Protein AF-A0A314UQ97-F1 (afdb_monomer_lite)

Structure (mmCIF, N/CA/C/O backbone):
data_AF-A0A314UQ97-F1
#
_entry.id   AF-A0A314UQ97-F1
#
loop_
_atom_site.group_PDB
_atom_site.id
_atom_site.type_symbol
_atom_site.label_atom_id
_atom_site.label_alt_id
_atom_site.label_comp_id
_atom_site.label_asym_id
_atom_site.label_entity_id
_atom_site.label_seq_id
_atom_site.pdbx_PDB_ins_code
_atom_site.Cartn_x
_atom_site.Cartn_y
_atom_site.Cartn_z
_atom_site.occupancy
_atom_site.B_iso_or_equiv
_atom_site.auth_seq_id
_atom_site.auth_comp_id
_atom_site.auth_asym_id
_atom_site.auth_atom_id
_atom_site.pdbx_PDB_model_num
ATOM 1 N N . MET A 1 1 ? 24.770 -9.635 -10.353 1.00 43.50 1 MET A N 1
ATOM 2 C CA . MET A 1 1 ? 23.883 -9.852 -9.185 1.00 43.50 1 MET A CA 1
ATOM 3 C C . MET A 1 1 ? 22.495 -10.193 -9.719 1.00 43.50 1 MET A C 1
ATOM 5 O O . MET A 1 1 ? 21.966 -9.400 -10.485 1.00 43.50 1 MET A O 1
ATOM 9 N N . LYS A 1 2 ? 21.942 -11.387 -9.454 1.00 47.28 2 LYS A N 1
ATOM 10 C CA . LYS A 1 2 ? 20.610 -11.751 -9.979 1.00 47.28 2 LYS A CA 1
ATOM 11 C C . LYS A 1 2 ? 19.550 -10.850 -9.327 1.00 47.28 2 LYS A C 1
ATOM 13 O O . LYS A 1 2 ? 19.504 -10.771 -8.100 1.00 47.28 2 LYS A O 1
ATOM 18 N N . ILE A 1 3 ? 18.690 -10.223 -10.136 1.00 51.84 3 ILE A N 1
ATOM 19 C CA . ILE A 1 3 ? 17.558 -9.370 -9.704 1.00 51.84 3 ILE A CA 1
ATOM 20 C C . ILE A 1 3 ? 16.679 -10.091 -8.661 1.00 51.84 3 ILE A C 1
ATOM 22 O O . ILE A 1 3 ? 16.110 -9.461 -7.774 1.00 51.84 3 ILE A O 1
ATOM 26 N N . SER A 1 4 ? 16.665 -11.431 -8.690 1.00 52.25 4 SER A N 1
ATOM 27 C CA . SER A 1 4 ? 15.977 -12.292 -7.724 1.00 52.25 4 SER A CA 1
ATOM 28 C C . SER A 1 4 ? 16.353 -12.048 -6.257 1.00 52.25 4 SER A C 1
ATOM 30 O O . SER A 1 4 ? 15.500 -12.241 -5.397 1.00 52.25 4 SER A O 1
ATOM 32 N N . ASN A 1 5 ? 17.583 -11.614 -5.957 1.00 54.84 5 ASN A N 1
ATOM 33 C CA . ASN A 1 5 ? 18.005 -11.329 -4.579 1.00 54.84 5 ASN A CA 1
ATOM 34 C C . ASN A 1 5 ? 17.709 -9.890 -4.146 1.00 54.84 5 ASN A C 1
ATOM 36 O O . ASN A 1 5 ? 17.666 -9.627 -2.948 1.00 54.84 5 ASN A O 1
ATOM 40 N N . LEU A 1 6 ? 17.487 -8.970 -5.091 1.00 60.28 6 LEU A N 1
ATOM 41 C CA . LEU A 1 6 ? 17.262 -7.563 -4.769 1.00 60.28 6 LEU A CA 1
ATOM 42 C C . LEU A 1 6 ? 15.875 -7.341 -4.144 1.00 60.28 6 LEU A C 1
ATOM 44 O O . LEU A 1 6 ? 15.728 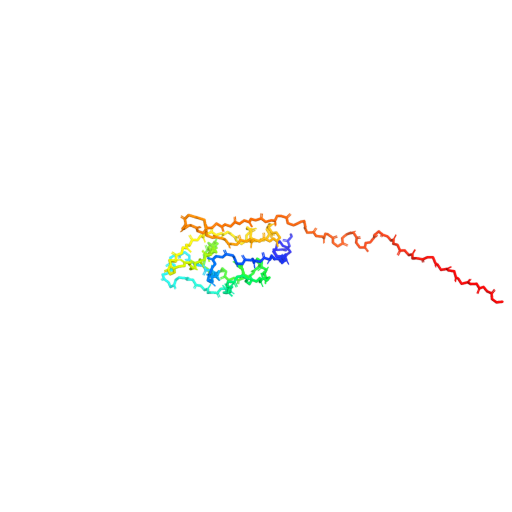-6.394 -3.391 1.00 60.28 6 LEU A O 1
ATOM 48 N N . PHE A 1 7 ? 14.903 -8.235 -4.385 1.00 67.69 7 PHE A N 1
ATOM 49 C CA . PHE A 1 7 ? 13.504 -8.119 -3.930 1.00 67.69 7 PHE A CA 1
ATOM 50 C C . PHE A 1 7 ? 12.996 -9.332 -3.130 1.00 67.69 7 PHE A C 1
ATOM 52 O O . PHE A 1 7 ? 11.797 -9.625 -3.100 1.00 67.69 7 PHE A O 1
ATOM 59 N N . ALA A 1 8 ? 13.912 -10.080 -2.507 1.00 67.81 8 ALA A N 1
ATOM 60 C CA . ALA A 1 8 ? 13.588 -11.286 -1.739 1.00 67.81 8 ALA A CA 1
ATOM 61 C C . ALA A 1 8 ? 12.994 -10.991 -0.347 1.00 67.81 8 ALA A C 1
ATOM 63 O O . ALA A 1 8 ? 12.483 -11.902 0.309 1.00 67.81 8 ALA A O 1
ATOM 64 N N . ARG A 1 9 ? 13.067 -9.733 0.104 1.00 77.44 9 ARG A N 1
ATOM 65 C CA . ARG A 1 9 ? 12.616 -9.303 1.425 1.00 77.44 9 ARG A CA 1
ATOM 66 C C . ARG A 1 9 ? 11.095 -9.437 1.567 1.00 77.44 9 ARG A C 1
ATOM 68 O O . ARG A 1 9 ? 10.349 -9.088 0.654 1.00 77.44 9 ARG A O 1
ATOM 75 N N . MET A 1 10 ? 10.653 -9.919 2.729 1.00 85.50 10 MET A N 1
ATOM 76 C CA . MET A 1 10 ? 9.263 -9.792 3.166 1.00 85.50 10 MET A CA 1
ATOM 77 C C . MET A 1 10 ? 9.058 -8.408 3.787 1.00 85.50 10 MET A C 1
ATOM 79 O O . MET A 1 10 ? 9.857 -7.976 4.622 1.00 85.50 10 MET A O 1
ATOM 83 N N . THR A 1 11 ? 7.982 -7.753 3.382 1.00 88.38 11 THR A N 1
ATOM 84 C CA . THR A 1 11 ? 7.526 -6.467 3.899 1.00 88.38 11 THR A CA 1
ATOM 85 C C . THR A 1 11 ? 6.195 -6.680 4.580 1.00 88.38 11 THR A C 1
ATOM 87 O O . THR A 1 11 ? 5.279 -7.259 3.991 1.00 88.38 11 THR A O 1
ATOM 90 N N . GLU A 1 12 ? 6.088 -6.216 5.812 1.00 92.25 12 GLU A N 1
ATOM 91 C CA . GLU A 1 12 ? 4.839 -6.230 6.552 1.00 92.25 12 GLU A CA 1
ATOM 92 C C . GLU A 1 12 ? 3.993 -5.014 6.198 1.00 92.25 12 GLU A C 1
ATOM 94 O O . GLU A 1 12 ? 4.463 -3.883 6.258 1.00 92.25 12 GLU A O 1
ATOM 99 N N . ILE A 1 13 ? 2.749 -5.242 5.803 1.00 93.06 13 ILE A N 1
ATOM 100 C CA . ILE A 1 13 ? 1.801 -4.187 5.480 1.00 93.06 13 ILE A CA 1
ATOM 101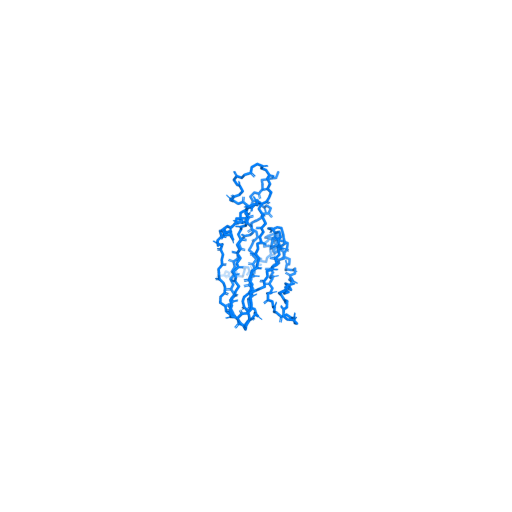 C C . ILE A 1 13 ? 0.707 -4.202 6.527 1.00 93.06 13 ILE A C 1
ATOM 103 O O . ILE A 1 13 ? -0.001 -5.200 6.651 1.00 93.06 13 ILE A O 1
ATOM 107 N N . LYS A 1 14 ? 0.566 -3.091 7.244 1.00 94.44 14 LYS A N 1
ATOM 108 C CA . LYS A 1 14 ? -0.503 -2.882 8.215 1.00 94.44 14 LYS A CA 1
ATOM 109 C C . LYS A 1 14 ? -1.519 -1.899 7.648 1.00 94.44 14 LYS A C 1
ATOM 111 O O . LYS A 1 14 ? -1.136 -0.864 7.099 1.00 94.44 14 LYS A O 1
ATOM 116 N N . ASN A 1 15 ? -2.799 -2.221 7.778 1.00 93.88 15 ASN A N 1
ATOM 117 C CA . ASN A 1 15 ? -3.879 -1.319 7.414 1.00 93.88 15 ASN A CA 1
ATOM 118 C C . ASN A 1 15 ? -4.526 -0.714 8.668 1.00 93.88 15 ASN A C 1
ATOM 120 O O . ASN A 1 15 ? -5.229 -1.415 9.383 1.00 93.88 15 ASN A O 1
ATOM 124 N N . ASP A 1 16 ? -4.341 0.587 8.876 1.00 92.75 16 ASP A N 1
ATOM 125 C CA . ASP A 1 16 ? -4.984 1.383 9.929 1.00 92.75 16 ASP A CA 1
ATOM 126 C C . ASP A 1 16 ? -5.872 2.491 9.310 1.00 92.75 16 ASP A C 1
ATOM 128 O O . ASP A 1 16 ? -5.996 3.596 9.837 1.00 92.75 16 ASP A O 1
ATOM 132 N N . THR A 1 17 ? -6.466 2.232 8.138 1.00 90.00 17 THR A N 1
ATOM 133 C CA . THR A 1 17 ? -7.265 3.226 7.393 1.00 90.00 17 THR A CA 1
ATOM 134 C C . THR A 1 17 ? -8.746 3.271 7.778 1.00 90.00 17 THR A C 1
ATOM 136 O O . THR A 1 17 ? -9.417 4.240 7.428 1.00 90.00 17 THR A O 1
ATOM 139 N N . GLY A 1 18 ? -9.268 2.263 8.486 1.00 85.94 18 GLY A N 1
ATOM 140 C CA . GLY A 1 18 ? -10.664 2.191 8.927 1.00 85.94 18 GLY A CA 1
ATOM 141 C C . GLY A 1 18 ? -11.587 1.308 8.075 1.00 85.94 18 GLY A C 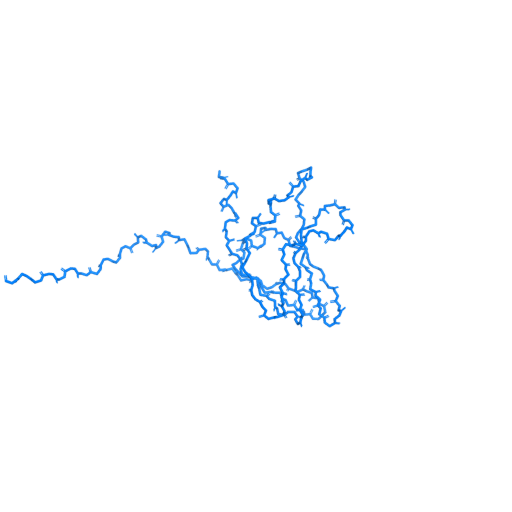1
ATOM 142 O O . GLY A 1 18 ? -12.673 0.980 8.543 1.00 85.94 18 GLY A O 1
ATOM 143 N N . GLU A 1 19 ? -11.193 0.881 6.864 1.00 89.75 19 GLU A N 1
ATOM 144 C CA . GLU A 1 19 ? -11.968 -0.114 6.088 1.00 89.75 19 GLU A CA 1
ATOM 145 C C . GLU A 1 19 ? -11.106 -1.161 5.370 1.00 89.75 19 GLU A C 1
ATOM 147 O O . GLU A 1 19 ? -11.034 -2.311 5.791 1.00 89.75 19 GLU A O 1
ATOM 152 N N . TYR A 1 20 ? -10.504 -0.825 4.229 1.00 91.38 20 TYR A N 1
ATOM 153 C CA . TYR A 1 20 ? -9.649 -1.743 3.485 1.00 91.38 20 TYR A CA 1
ATOM 154 C C . TYR A 1 20 ? -8.665 -0.990 2.595 1.00 91.38 20 TYR A C 1
ATOM 156 O O . TYR A 1 20 ? -8.963 0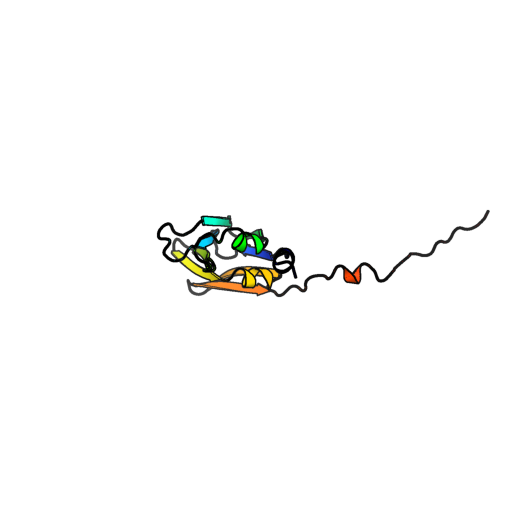.074 2.044 1.00 91.38 20 TYR A O 1
ATOM 164 N N . VAL A 1 21 ? -7.502 -1.608 2.406 1.00 93.69 21 VAL A N 1
ATOM 165 C CA . VAL A 1 21 ? -6.471 -1.173 1.466 1.00 93.69 21 VAL A CA 1
ATOM 166 C C . VAL A 1 21 ? -6.366 -2.182 0.331 1.00 93.69 21 VAL A C 1
ATOM 168 O O . VAL A 1 21 ? -6.226 -3.384 0.549 1.00 93.69 21 VAL A O 1
ATOM 171 N N . GLU A 1 22 ? -6.406 -1.696 -0.903 1.00 95.00 22 GLU A N 1
ATOM 172 C CA . GLU A 1 22 ? -6.039 -2.450 -2.096 1.00 95.00 22 GLU A CA 1
ATOM 173 C C . GLU A 1 22 ? -4.661 -2.002 -2.567 1.00 95.00 22 GLU A C 1
ATOM 175 O O . GLU A 1 22 ? -4.403 -0.809 -2.705 1.00 95.00 22 GLU A O 1
ATOM 180 N N . ILE A 1 23 ? -3.792 -2.954 -2.887 1.00 93.12 23 ILE A N 1
ATOM 181 C CA . ILE A 1 23 ? -2.563 -2.671 -3.622 1.00 93.12 23 ILE A CA 1
ATOM 182 C C . ILE A 1 23 ? -2.701 -3.290 -5.004 1.00 93.12 23 ILE A C 1
ATOM 184 O O . ILE A 1 23 ? -2.956 -4.493 -5.143 1.00 93.12 23 ILE A O 1
ATOM 188 N N . ARG A 1 24 ? -2.545 -2.455 -6.027 1.00 91.44 24 ARG A N 1
ATOM 189 C CA . ARG A 1 24 ? -2.712 -2.817 -7.430 1.00 91.44 24 ARG A CA 1
ATOM 190 C C . ARG A 1 24 ? -1.466 -2.477 -8.234 1.00 91.44 24 ARG A C 1
ATOM 192 O O . ARG A 1 24 ? -0.814 -1.471 -7.972 1.00 91.44 24 ARG A O 1
ATOM 199 N N . GLU A 1 25 ? -1.163 -3.291 -9.233 1.00 88.06 25 GLU A N 1
ATOM 200 C CA . GLU A 1 25 ? -0.206 -2.937 -10.280 1.00 88.06 25 GLU A CA 1
ATOM 201 C C . GLU A 1 25 ? -0.948 -2.311 -11.449 1.00 88.06 25 GLU A C 1
ATOM 203 O O . GLU A 1 25 ? -1.871 -2.919 -11.991 1.00 88.06 25 GLU A O 1
ATOM 208 N N . VAL A 1 26 ? -0.525 -1.119 -11.851 1.00 83.50 26 VAL A N 1
ATOM 209 C CA . VAL A 1 26 ? -1.144 -0.372 -12.943 1.00 83.50 26 VAL A CA 1
ATOM 210 C C . VAL A 1 26 ? -0.128 -0.210 -14.067 1.00 83.50 26 VAL A C 1
ATOM 212 O O . VAL A 1 26 ? 1.016 0.204 -13.853 1.00 83.50 26 VAL A O 1
ATOM 215 N N . GLU A 1 27 ? -0.542 -0.569 -15.280 1.00 78.69 27 GLU A N 1
ATOM 216 C CA . GLU A 1 27 ? 0.236 -0.299 -16.485 1.00 78.69 27 GLU A CA 1
ATOM 217 C C . GLU A 1 27 ? 0.021 1.135 -16.961 1.00 78.69 27 GLU A C 1
ATOM 219 O O . GLU A 1 27 ? -1.035 1.741 -16.761 1.00 78.69 27 GLU A O 1
ATOM 224 N N . ARG A 1 28 ? 1.027 1.703 -17.629 1.00 71.94 28 ARG A N 1
ATOM 225 C CA . ARG A 1 28 ? 0.889 3.039 -18.207 1.00 71.94 28 ARG A CA 1
ATOM 226 C C . ARG A 1 28 ? -0.241 3.032 -19.241 1.00 71.94 28 ARG A C 1
ATOM 228 O O . ARG A 1 28 ? -0.176 2.307 -20.223 1.00 71.94 28 ARG A O 1
ATOM 235 N N . GLY A 1 29 ? -1.239 3.889 -19.034 1.00 70.69 29 GLY A N 1
ATOM 236 C CA . GLY A 1 29 ? -2.406 3.986 -19.917 1.00 70.69 29 GLY A CA 1
ATOM 237 C C . GLY A 1 29 ? -3.522 2.986 -19.604 1.00 70.69 29 GLY A C 1
ATOM 238 O O . GLY A 1 29 ? -4.540 3.000 -20.297 1.00 70.69 29 GLY A O 1
ATOM 239 N N . ASP A 1 30 ? -3.374 2.169 -18.558 1.00 74.00 30 ASP A N 1
ATOM 240 C CA . ASP A 1 30 ? -4.423 1.260 -18.113 1.00 74.00 30 ASP A CA 1
ATOM 241 C C . ASP A 1 30 ? -5.609 2.030 -17.514 1.00 74.00 30 ASP A C 1
ATOM 243 O O . ASP A 1 30 ? -5.502 2.709 -16.490 1.00 74.00 30 ASP A O 1
ATOM 247 N N . LYS A 1 31 ? -6.764 1.903 -18.170 1.00 74.31 31 LYS A N 1
ATOM 248 C CA . LYS A 1 31 ? -8.037 2.499 -17.741 1.00 74.31 31 LYS A CA 1
ATOM 249 C C . LYS A 1 31 ? -8.869 1.563 -16.859 1.00 74.31 31 LYS A C 1
ATOM 251 O O . LYS A 1 31 ? -9.872 2.002 -16.307 1.00 74.31 31 LYS A O 1
ATOM 256 N N . SER A 1 32 ? -8.474 0.295 -16.722 1.00 76.50 32 SER A N 1
ATOM 257 C CA . SER A 1 32 ? -9.182 -0.715 -15.921 1.00 76.50 32 SER A CA 1
ATOM 258 C C . SER A 1 32 ? -8.883 -0.626 -14.418 1.00 76.50 32 SER A C 1
ATOM 260 O O . SER A 1 32 ? -9.554 -1.266 -13.609 1.00 76.50 32 SER A O 1
ATOM 262 N N . GLY A 1 33 ? -7.909 0.207 -14.030 1.00 77.12 33 GLY A N 1
ATOM 263 C CA . GLY A 1 33 ? -7.539 0.433 -12.633 1.00 77.12 33 GLY A CA 1
ATOM 264 C C . GLY A 1 33 ? -6.533 -0.577 -12.076 1.00 77.12 33 GLY A C 1
ATOM 265 O O . GLY A 1 33 ? -6.372 -0.649 -10.856 1.00 77.12 33 GLY A O 1
ATOM 266 N N . GLY A 1 34 ? -5.852 -1.334 -12.938 1.00 84.19 34 GLY A N 1
ATOM 267 C CA . GLY A 1 34 ? -4.772 -2.238 -12.571 1.00 84.19 34 GLY A CA 1
ATOM 268 C C . GLY A 1 34 ? -5.202 -3.597 -12.040 1.00 84.19 34 GLY A C 1
ATOM 269 O O . GLY A 1 34 ? -6.330 -3.822 -11.585 1.00 84.19 34 GLY A O 1
ATOM 270 N N . ARG A 1 35 ? -4.227 -4.505 -12.022 1.00 87.19 35 ARG A N 1
ATOM 271 C CA . ARG A 1 35 ? -4.340 -5.841 -11.439 1.00 87.19 35 ARG A CA 1
ATOM 272 C C . ARG A 1 35 ? -4.273 -5.752 -9.918 1.00 87.19 35 ARG A C 1
ATOM 274 O O . ARG A 1 35 ? -3.295 -5.253 -9.367 1.00 87.19 35 ARG A O 1
ATOM 281 N N . LEU A 1 36 ? -5.271 -6.304 -9.233 1.00 90.19 36 LEU A N 1
ATOM 282 C CA . LEU A 1 36 ? -5.237 -6.460 -7.780 1.00 90.19 36 LEU A CA 1
ATOM 283 C C . LEU A 1 36 ? -4.136 -7.450 -7.369 1.00 90.19 36 LEU A C 1
ATOM 285 O O . LEU A 1 36 ? -4.127 -8.597 -7.816 1.00 90.19 36 LEU A O 1
ATOM 289 N N . VAL A 1 37 ? -3.228 -7.006 -6.499 1.00 88.94 37 VAL A N 1
ATOM 290 C CA . VAL A 1 37 ? -2.152 -7.837 -5.934 1.00 88.94 37 VAL A CA 1
ATOM 291 C C . VAL A 1 37 ? -2.514 -8.314 -4.536 1.00 88.94 37 VAL A C 1
ATOM 293 O O . VAL A 1 37 ? -2.301 -9.480 -4.202 1.00 88.94 37 VAL A O 1
ATOM 296 N N . VAL A 1 38 ? -3.040 -7.412 -3.708 1.00 91.00 38 VAL A N 1
ATOM 297 C CA . VAL A 1 38 ? -3.480 -7.724 -2.348 1.00 91.00 38 VAL A CA 1
ATOM 298 C C . VAL A 1 38 ? -4.618 -6.797 -1.937 1.00 91.00 38 VAL A C 1
ATOM 300 O O . VAL A 1 38 ? -4.652 -5.628 -2.321 1.00 91.00 38 VAL A O 1
ATOM 303 N N . ARG A 1 39 ? -5.543 -7.341 -1.149 1.00 93.62 39 ARG A N 1
ATOM 304 C CA . ARG A 1 39 ? -6.578 -6.603 -0.432 1.00 93.62 39 ARG A CA 1
ATOM 305 C C . ARG A 1 39 ? -6.413 -6.894 1.056 1.00 93.62 39 ARG A C 1
ATOM 307 O O . ARG A 1 39 ? -6.316 -8.060 1.421 1.00 93.62 39 ARG A O 1
ATOM 314 N N . ILE A 1 40 ? -6.366 -5.848 1.870 1.00 93.56 40 ILE A N 1
ATOM 315 C CA . ILE A 1 40 ? -6.054 -5.908 3.300 1.00 93.56 40 ILE A CA 1
ATOM 316 C C . ILE A 1 40 ? -7.237 -5.288 4.057 1.00 93.56 40 ILE A C 1
ATOM 318 O O . ILE A 1 40 ? -7.481 -4.094 3.873 1.00 93.56 40 ILE A O 1
ATOM 322 N N . PRO A 1 41 ? -8.007 -6.064 4.840 1.00 92.56 41 PRO A N 1
ATOM 323 C CA . PRO A 1 41 ? -9.070 -5.549 5.711 1.00 92.56 41 PRO A CA 1
ATOM 324 C C . PRO A 1 41 ? -8.559 -4.570 6.781 1.00 92.56 41 PRO A C 1
ATOM 326 O O . PRO A 1 41 ? -7.353 -4.455 6.999 1.00 92.56 41 PRO A O 1
ATOM 329 N N . ASP A 1 42 ? -9.462 -3.833 7.429 1.00 90.62 42 ASP A N 1
ATOM 330 C CA . ASP A 1 42 ? -9.124 -2.899 8.511 1.00 90.62 42 ASP A CA 1
ATOM 331 C C . ASP A 1 42 ? -8.466 -3.625 9.681 1.00 90.62 42 ASP A C 1
ATOM 333 O O . ASP A 1 42 ? -8.884 -4.724 10.054 1.00 90.62 42 ASP A O 1
ATOM 337 N N . LYS A 1 43 ? -7.438 -2.993 10.255 1.00 89.31 43 LYS A N 1
ATOM 338 C CA . LYS A 1 43 ? -6.615 -3.499 11.365 1.00 89.31 43 LYS A CA 1
ATOM 339 C C . LYS A 1 43 ? -5.927 -4.834 11.086 1.00 89.31 43 LYS A C 1
ATOM 341 O O . LYS A 1 43 ? -5.385 -5.441 12.010 1.00 89.31 43 LYS A O 1
ATOM 346 N N . ASP A 1 44 ? -5.923 -5.277 9.831 1.00 92.44 44 ASP A N 1
ATOM 347 C CA . ASP A 1 44 ? -5.258 -6.500 9.415 1.00 92.44 44 ASP A CA 1
ATOM 348 C C . ASP A 1 44 ? -3.816 -6.231 8.967 1.00 92.44 44 ASP A C 1
ATOM 350 O O . ASP A 1 44 ? -3.402 -5.104 8.653 1.00 92.44 44 ASP A O 1
ATOM 354 N N . LEU A 1 45 ? -3.040 -7.307 8.953 1.00 90.94 45 LEU A N 1
ATOM 355 C CA . LEU A 1 45 ? -1.623 -7.314 8.662 1.00 90.94 45 LEU A CA 1
ATOM 356 C C . LEU A 1 45 ? -1.324 -8.395 7.630 1.00 90.94 45 LEU A C 1
ATOM 358 O O . LEU A 1 45 ? -1.686 -9.559 7.774 1.00 90.94 45 LEU A O 1
ATOM 362 N N . THR A 1 46 ? -0.628 -8.015 6.563 1.00 92.38 46 THR A N 1
ATOM 363 C CA . THR A 1 46 ? -0.257 -8.937 5.489 1.00 92.38 46 THR A CA 1
ATOM 364 C C . THR A 1 46 ? 1.218 -8.819 5.150 1.00 92.38 46 THR A C 1
ATOM 366 O O . THR A 1 46 ? 1.757 -7.725 5.007 1.00 92.38 46 THR A O 1
ATOM 369 N N . LEU A 1 47 ? 1.875 -9.960 4.945 1.00 90.44 47 LEU A N 1
ATOM 370 C CA . LEU A 1 47 ? 3.243 -10.003 4.444 1.00 90.44 47 LEU A CA 1
ATOM 371 C C . LEU A 1 47 ? 3.261 -10.092 2.914 1.00 90.44 47 LEU A C 1
ATOM 373 O O . LEU A 1 47 ? 2.664 -10.993 2.318 1.00 90.44 47 LEU A O 1
ATOM 377 N N . ILE A 1 48 ? 4.014 -9.203 2.271 1.00 87.69 48 ILE A N 1
ATOM 378 C CA . ILE A 1 48 ? 4.218 -9.209 0.819 1.00 87.69 48 ILE A CA 1
ATOM 379 C C . ILE A 1 48 ? 5.703 -9.280 0.470 1.00 87.69 48 ILE A C 1
ATOM 381 O O . ILE A 1 48 ? 6.556 -8.811 1.215 1.00 87.69 48 ILE A O 1
ATOM 385 N N . ARG A 1 49 ? 6.023 -9.842 -0.699 1.00 85.69 49 ARG A N 1
ATOM 386 C CA . ARG A 1 49 ? 7.350 -9.687 -1.313 1.00 85.69 49 ARG A CA 1
ATOM 387 C C . ARG A 1 49 ? 7.255 -8.655 -2.412 1.00 85.69 49 ARG A C 1
ATOM 389 O O . ARG A 1 49 ? 6.420 -8.807 -3.303 1.00 85.69 49 ARG A O 1
ATOM 396 N N . ALA A 1 50 ? 8.163 -7.686 -2.409 1.00 79.38 50 ALA A N 1
ATOM 397 C CA . ALA A 1 50 ? 8.220 -6.659 -3.445 1.00 79.38 50 ALA A CA 1
ATOM 398 C C . ALA A 1 50 ? 8.416 -7.234 -4.861 1.00 79.38 50 ALA A C 1
ATOM 400 O O . ALA A 1 50 ? 7.971 -6.630 -5.832 1.00 79.38 50 ALA A O 1
ATOM 401 N N . LYS A 1 51 ? 8.995 -8.440 -4.985 1.00 78.81 51 LYS A N 1
ATOM 402 C CA . LYS A 1 51 ? 9.107 -9.167 -6.260 1.00 78.81 51 LYS A CA 1
ATOM 403 C C . LYS A 1 51 ? 7.755 -9.359 -6.967 1.00 78.81 51 LYS A C 1
ATOM 405 O O . LYS A 1 51 ? 7.721 -9.343 -8.193 1.00 78.81 51 LYS A O 1
ATOM 410 N N . LYS A 1 52 ? 6.644 -9.460 -6.220 1.00 77.88 52 LYS A N 1
ATOM 411 C CA . LYS A 1 52 ? 5.294 -9.552 -6.804 1.00 77.88 52 LYS A CA 1
ATOM 412 C C . LYS A 1 52 ? 4.967 -8.378 -7.731 1.00 77.88 52 LYS A C 1
ATOM 414 O O . LYS A 1 52 ? 4.186 -8.569 -8.643 1.00 77.88 52 LYS A O 1
ATOM 419 N N . PHE A 1 53 ? 5.574 -7.210 -7.511 1.00 75.88 53 PHE A N 1
ATOM 420 C CA . PHE A 1 53 ? 5.377 -6.017 -8.338 1.00 75.88 53 PHE A CA 1
ATOM 421 C C . PHE A 1 53 ? 6.302 -5.947 -9.569 1.00 75.88 53 PHE A C 1
ATOM 423 O O . PHE A 1 53 ? 6.255 -4.996 -10.343 1.00 75.88 53 PHE A O 1
ATOM 430 N N . LEU A 1 54 ? 7.237 -6.893 -9.699 1.00 68.88 54 LEU A N 1
ATOM 431 C CA . LEU A 1 54 ? 8.238 -6.926 -10.772 1.00 68.88 54 LEU A CA 1
ATOM 432 C C . LEU A 1 54 ? 7.986 -8.055 -11.760 1.00 68.88 54 LEU A C 1
ATOM 434 O O . LEU A 1 54 ? 8.267 -7.897 -12.944 1.00 68.88 54 LEU A O 1
ATOM 438 N N . ASP A 1 55 ? 7.441 -9.174 -11.277 1.00 61.22 55 ASP A N 1
ATOM 439 C CA . ASP A 1 55 ? 7.175 -10.371 -12.082 1.00 61.22 55 ASP A CA 1
ATOM 440 C C . ASP A 1 55 ? 6.146 -10.134 -13.197 1.00 61.22 55 ASP A C 1
ATOM 442 O O . ASP A 1 55 ? 5.965 -10.998 -14.055 1.00 61.22 55 ASP A O 1
ATOM 446 N N . HIS A 1 56 ? 5.477 -8.981 -13.210 1.00 57.97 56 HIS A N 1
ATOM 447 C CA . HIS A 1 56 ? 4.399 -8.736 -14.143 1.00 57.97 56 HIS A CA 1
ATOM 448 C C . HIS A 1 56 ? 4.660 -7.648 -15.196 1.00 57.97 56 HIS A C 1
ATOM 450 O O . HIS A 1 56 ? 3.814 -7.518 -16.062 1.00 57.97 56 HIS A O 1
ATOM 456 N N . SER A 1 57 ? 5.784 -6.919 -15.239 1.00 53.03 57 SER A N 1
ATOM 457 C CA . SER A 1 57 ? 6.027 -5.929 -16.319 1.00 53.03 57 SER A CA 1
ATOM 458 C C . SER A 1 57 ? 6.037 -6.592 -17.712 1.00 53.03 57 SER A C 1
ATOM 460 O O . SER A 1 57 ? 6.962 -7.330 -18.043 1.00 53.03 57 SER A O 1
ATOM 462 N N . SER A 1 58 ? 4.991 -6.357 -18.516 1.00 55.75 58 SER A N 1
ATOM 463 C CA . SER A 1 58 ? 4.805 -6.974 -19.842 1.00 55.75 58 SER A CA 1
ATOM 464 C C . SER A 1 58 ? 4.890 -5.999 -21.019 1.00 55.75 58 SER A C 1
ATOM 466 O O . SER A 1 58 ? 4.834 -6.453 -22.157 1.00 55.75 58 SER A O 1
ATOM 468 N N . TYR A 1 59 ? 5.029 -4.690 -20.778 1.00 52.47 59 TYR A N 1
ATOM 469 C CA . TYR A 1 59 ? 4.986 -3.670 -21.833 1.00 52.47 59 TYR A CA 1
ATOM 470 C C . TYR A 1 59 ? 6.259 -2.801 -21.845 1.00 52.47 59 TYR A C 1
ATOM 472 O O . TYR A 1 59 ? 6.582 -2.132 -20.8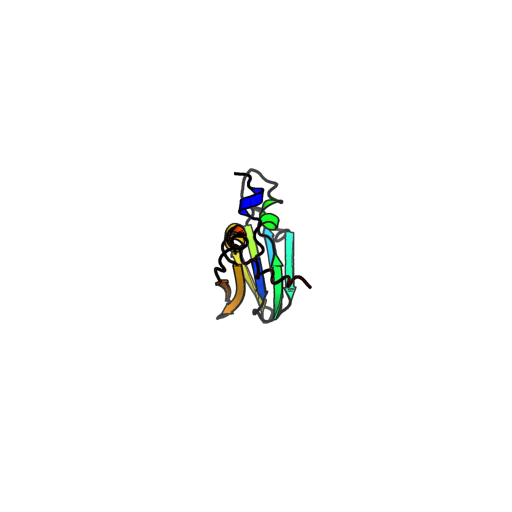61 1.00 52.47 59 TYR A O 1
ATOM 480 N N . ASP A 1 60 ? 6.989 -2.845 -22.963 1.00 56.25 60 ASP A N 1
ATOM 481 C CA . ASP A 1 60 ? 8.003 -1.892 -23.454 1.00 56.25 60 ASP A CA 1
ATOM 482 C C . ASP A 1 60 ? 9.031 -1.330 -22.455 1.00 56.25 60 ASP A C 1
ATOM 484 O O . ASP A 1 60 ? 9.448 -0.176 -22.556 1.00 56.25 60 ASP A O 1
ATOM 488 N N . GLY A 1 61 ? 9.471 -2.123 -21.475 1.00 54.50 61 GLY A N 1
ATOM 489 C CA . GLY A 1 61 ? 10.505 -1.687 -20.529 1.00 54.50 61 GLY A CA 1
ATOM 490 C C . GLY A 1 61 ? 10.075 -0.535 -19.610 1.00 54.50 61 GLY A C 1
ATOM 491 O O . GLY A 1 61 ? 10.924 0.077 -18.961 1.00 54.50 61 GLY A O 1
ATOM 492 N N . VAL A 1 62 ? 8.771 -0.243 -19.524 1.00 57.47 62 VAL A N 1
ATOM 493 C CA . VAL A 1 62 ? 8.220 0.759 -18.607 1.00 57.47 62 VAL A CA 1
ATOM 494 C C . VAL A 1 62 ? 7.871 0.077 -17.276 1.00 57.47 62 VAL A C 1
ATOM 496 O O . VAL A 1 62 ? 7.079 -0.872 -17.256 1.00 57.47 62 VAL A O 1
ATOM 499 N N . PRO A 1 63 ? 8.423 0.537 -16.136 1.00 63.06 63 PRO A N 1
ATOM 500 C CA . PRO A 1 63 ? 8.052 0.006 -14.830 1.00 63.06 63 PRO A CA 1
ATOM 501 C C . PRO A 1 63 ? 6.567 0.252 -14.548 1.00 63.06 63 PRO A C 1
ATOM 503 O O . PRO A 1 63 ? 6.079 1.373 -14.701 1.00 63.06 63 PRO A 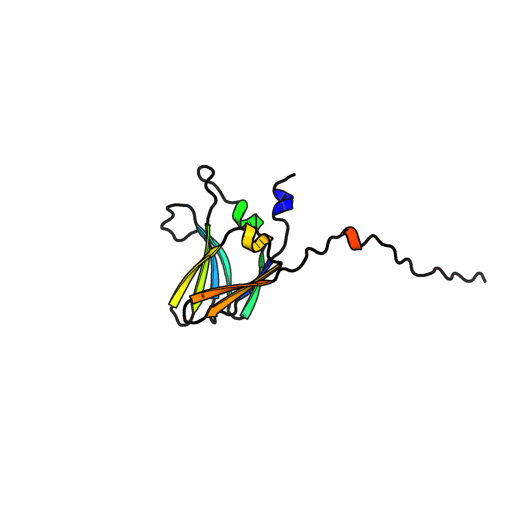O 1
ATOM 506 N N . ARG A 1 64 ? 5.848 -0.784 -14.105 1.00 72.12 64 ARG A N 1
ATOM 507 C CA . ARG A 1 64 ? 4.473 -0.634 -13.613 1.00 72.12 64 ARG A CA 1
ATOM 508 C C . ARG A 1 64 ? 4.458 0.188 -12.327 1.00 72.12 64 ARG A C 1
ATOM 510 O O . ARG A 1 64 ? 5.364 0.068 -11.499 1.00 72.12 64 ARG A O 1
ATOM 517 N N . SER A 1 65 ? 3.428 1.011 -12.151 1.00 81.56 65 SER A N 1
ATOM 518 C CA . SER A 1 65 ? 3.215 1.752 -10.908 1.00 81.56 65 SER A CA 1
ATOM 519 C C . SER A 1 65 ? 2.458 0.887 -9.901 1.00 81.56 65 SER A C 1
ATOM 521 O O . SER A 1 65 ? 1.544 0.144 -10.264 1.00 81.56 65 SER A O 1
ATOM 523 N N . VAL A 1 66 ? 2.819 0.984 -8.618 1.00 89.06 66 VAL A N 1
ATOM 524 C CA . VAL A 1 66 ? 2.084 0.307 -7.543 1.00 89.06 66 VAL A CA 1
ATOM 525 C C . VAL A 1 66 ? 1.119 1.308 -6.924 1.00 89.06 66 VAL A C 1
ATOM 527 O O . VAL A 1 66 ? 1.533 2.245 -6.247 1.00 89.06 66 VAL A O 1
ATOM 530 N N . HIS A 1 67 ? -0.171 1.135 -7.184 1.00 92.25 67 HIS A N 1
ATOM 531 C CA . HIS A 1 67 ? -1.224 1.984 -6.643 1.00 92.25 67 HIS A CA 1
ATOM 532 C C . HIS A 1 67 ? -1.718 1.378 -5.335 1.00 92.25 67 HIS A C 1
ATOM 534 O O . HIS A 1 67 ? -2.248 0.269 -5.317 1.00 92.25 67 HIS A O 1
ATOM 540 N N . VAL A 1 68 ? -1.553 2.117 -4.247 1.00 92.56 68 VAL A N 1
ATOM 541 C CA . VAL A 1 68 ? -2.177 1.829 -2.960 1.00 92.56 68 VAL A CA 1
ATOM 542 C C . VAL A 1 68 ? -3.446 2.647 -2.879 1.00 92.56 68 VAL A C 1
ATOM 544 O O . VAL A 1 68 ? -3.423 3.864 -3.054 1.00 92.56 68 VAL A O 1
ATOM 547 N N . ILE A 1 69 ? -4.555 1.971 -2.639 1.00 93.62 69 ILE A N 1
ATOM 548 C CA . ILE A 1 69 ? -5.871 2.575 -2.652 1.00 93.62 69 ILE A CA 1
ATOM 549 C C . ILE A 1 69 ? -6.549 2.242 -1.337 1.00 93.62 69 ILE A C 1
ATOM 551 O O . ILE A 1 69 ? -6.811 1.075 -1.060 1.00 93.62 69 ILE A O 1
ATOM 555 N N . ALA A 1 70 ? -6.822 3.263 -0.537 1.00 92.44 70 ALA A N 1
ATOM 556 C CA . ALA A 1 70 ? -7.586 3.121 0.691 1.00 92.44 70 ALA A CA 1
ATOM 557 C C . ALA A 1 70 ? -9.008 3.622 0.460 1.00 92.44 70 ALA A C 1
ATOM 559 O O . ALA A 1 70 ? -9.218 4.627 -0.227 1.00 92.44 70 ALA A O 1
ATOM 560 N N . THR A 1 71 ? -9.974 2.919 1.037 1.00 84.81 71 THR A N 1
ATOM 561 C CA . THR A 1 71 ? -11.327 3.450 1.216 1.00 84.81 71 THR A CA 1
ATOM 562 C C . THR A 1 71 ? -11.494 3.732 2.697 1.00 84.81 71 THR A C 1
ATOM 564 O O . THR A 1 71 ? -11.201 2.867 3.514 1.00 84.81 71 THR A O 1
ATOM 567 N N . ALA A 1 72 ? -11.879 4.953 3.044 1.00 78.25 72 ALA A N 1
ATOM 568 C CA . ALA A 1 72 ? -12.162 5.333 4.420 1.00 78.25 72 ALA A CA 1
ATOM 569 C C . ALA A 1 72 ? -13.380 6.249 4.431 1.00 78.25 72 ALA A C 1
ATOM 571 O O . ALA A 1 72 ? -13.419 7.237 3.690 1.00 78.25 72 ALA A O 1
ATOM 572 N N . ASN A 1 73 ? -14.377 5.915 5.251 1.00 77.38 73 ASN A N 1
ATOM 573 C CA . ASN A 1 73 ? -15.651 6.630 5.324 1.00 77.38 73 ASN A CA 1
ATOM 574 C C . ASN A 1 73 ? -16.288 6.811 3.930 1.00 77.38 73 ASN A C 1
ATOM 576 O O . ASN A 1 73 ? -16.729 7.904 3.571 1.00 77.38 73 ASN A O 1
ATOM 580 N N . GLY A 1 74 ? -16.246 5.765 3.096 1.00 80.88 74 GLY A N 1
ATOM 581 C CA . GLY A 1 74 ? -16.766 5.792 1.722 1.00 80.88 74 GLY A CA 1
ATOM 582 C C . GLY A 1 74 ? -15.975 6.643 0.715 1.00 80.88 74 GLY A C 1
ATOM 583 O O . GLY A 1 74 ? -16.344 6.692 -0.458 1.00 80.88 74 GLY A O 1
ATOM 584 N N . THR A 1 75 ? -14.877 7.289 1.121 1.00 85.69 75 THR A N 1
ATOM 585 C CA . THR A 1 75 ? -14.010 8.060 0.219 1.00 85.69 75 THR A CA 1
ATOM 586 C C . THR A 1 75 ? -12.818 7.221 -0.220 1.00 85.69 75 THR A C 1
ATOM 588 O O . THR A 1 75 ? -12.052 6.725 0.605 1.00 85.69 75 THR A O 1
ATOM 591 N N . ARG A 1 76 ? -12.635 7.084 -1.538 1.00 90.88 76 ARG A N 1
ATOM 592 C CA . ARG A 1 76 ? -11.504 6.365 -2.136 1.00 90.88 76 ARG A CA 1
ATOM 593 C C . ARG A 1 76 ? -10.338 7.324 -2.367 1.00 90.88 76 ARG A C 1
ATOM 595 O O . ARG A 1 76 ? -10.476 8.312 -3.083 1.00 90.88 76 ARG A O 1
ATOM 602 N N . THR A 1 77 ? -9.178 7.011 -1.805 1.00 91.81 77 THR A N 1
ATOM 603 C CA . THR A 1 77 ? -7.945 7.798 -1.941 1.00 91.81 77 THR A CA 1
ATOM 604 C C . THR A 1 77 ? -6.814 6.919 -2.465 1.00 91.81 77 THR A C 1
ATOM 606 O O . THR A 1 77 ? -6.738 5.735 -2.142 1.00 91.81 77 THR A O 1
ATOM 609 N N . THR A 1 78 ? -5.975 7.463 -3.345 1.00 92.12 78 THR A N 1
ATOM 610 C CA . THR A 1 78 ? -4.941 6.702 -4.062 1.00 92.12 78 THR A CA 1
ATOM 611 C C . THR A 1 78 ? -3.575 7.338 -3.865 1.00 92.12 78 THR A C 1
ATOM 613 O O . THR A 1 78 ? -3.420 8.549 -3.993 1.00 92.12 78 THR A O 1
ATOM 616 N N . MET A 1 79 ? -2.576 6.500 -3.618 1.00 93.00 79 MET A N 1
ATOM 617 C CA . MET A 1 79 ? -1.168 6.861 -3.541 1.00 93.00 79 MET A CA 1
ATOM 618 C C . MET A 1 79 ? -0.359 5.923 -4.435 1.00 93.00 79 MET A C 1
ATOM 620 O O . MET A 1 79 ? -0.644 4.731 -4.518 1.00 93.00 79 MET A O 1
ATOM 624 N N . VAL A 1 80 ? 0.668 6.452 -5.095 1.00 91.19 80 VAL A N 1
ATOM 625 C CA . VAL A 1 80 ? 1.553 5.662 -5.954 1.00 91.19 80 VAL A CA 1
ATOM 626 C C . VAL A 1 80 ? 2.882 5.434 -5.243 1.00 91.19 80 VAL A C 1
ATOM 628 O O . VAL A 1 80 ? 3.555 6.387 -4.859 1.00 91.19 80 VAL A O 1
ATOM 631 N N . LEU A 1 81 ? 3.262 4.169 -5.084 1.00 89.44 81 LEU A N 1
ATOM 632 C CA . LEU A 1 81 ? 4.540 3.738 -4.528 1.00 89.44 81 LEU A CA 1
ATOM 633 C C . LEU A 1 81 ? 5.334 2.931 -5.562 1.00 89.44 81 LEU A C 1
ATOM 635 O O . LEU A 1 81 ? 4.801 2.428 -6.552 1.00 89.44 81 LEU A O 1
ATOM 639 N N . THR A 1 82 ? 6.637 2.795 -5.327 1.00 85.19 82 THR A N 1
ATOM 640 C CA . THR A 1 82 ? 7.500 1.913 -6.121 1.00 85.19 82 THR A CA 1
ATOM 641 C C . THR A 1 82 ? 7.609 0.541 -5.462 1.00 85.19 82 THR A C 1
ATOM 643 O O . THR A 1 82 ? 7.530 0.421 -4.240 1.00 85.19 82 THR A O 1
ATOM 646 N N . ALA A 1 83 ? 7.887 -0.506 -6.242 1.00 82.62 83 ALA A N 1
ATOM 647 C CA . ALA A 1 83 ? 8.240 -1.817 -5.686 1.00 82.62 83 ALA A CA 1
ATOM 648 C C . ALA A 1 83 ? 9.427 -1.720 -4.703 1.00 82.62 83 ALA A C 1
ATOM 650 O O . ALA A 1 83 ? 9.452 -2.380 -3.663 1.00 82.62 83 ALA A O 1
ATOM 651 N N . GLN A 1 84 ? 10.388 -0.839 -5.008 1.00 82.62 84 GLN A N 1
ATOM 652 C CA . GLN A 1 84 ? 11.541 -0.571 -4.153 1.00 82.62 84 GLN A CA 1
ATOM 653 C C . GLN A 1 84 ? 11.141 0.002 -2.789 1.00 82.62 84 GLN A C 1
ATOM 655 O O . GLN A 1 84 ? 11.771 -0.357 -1.801 1.00 82.62 84 GLN A O 1
ATOM 660 N N . TYR A 1 85 ? 10.094 0.829 -2.701 1.00 87.12 85 TYR A N 1
ATOM 661 C CA . TYR A 1 85 ? 9.609 1.359 -1.423 1.00 87.12 85 TYR A CA 1
ATOM 662 C C . TYR A 1 85 ? 9.258 0.229 -0.450 1.00 87.12 85 TYR A C 1
ATOM 664 O O . TYR A 1 85 ? 9.681 0.244 0.704 1.00 87.12 85 TYR A O 1
ATOM 672 N N . PHE A 1 86 ? 8.549 -0.793 -0.928 1.00 86.25 86 PHE A N 1
ATOM 673 C CA . PHE A 1 86 ? 8.226 -1.957 -0.109 1.00 86.25 86 PHE A CA 1
ATOM 674 C C . PHE A 1 86 ? 9.473 -2.765 0.231 1.00 86.25 86 PHE A C 1
ATOM 676 O O . PHE A 1 86 ? 9.621 -3.202 1.358 1.00 86.25 86 PHE A O 1
ATOM 683 N N . ASN A 1 87 ? 10.404 -2.936 -0.703 1.00 84.50 87 ASN A N 1
ATOM 684 C CA . ASN A 1 87 ? 11.614 -3.711 -0.445 1.00 84.50 87 ASN A CA 1
ATOM 685 C C . ASN A 1 87 ? 12.585 -3.046 0.550 1.00 84.50 87 ASN A C 1
ATOM 687 O O . ASN A 1 87 ? 13.265 -3.731 1.315 1.00 84.50 87 ASN A O 1
ATOM 691 N N . THR A 1 88 ? 12.669 -1.717 0.527 1.00 84.38 88 THR A N 1
ATOM 692 C CA . THR A 1 88 ? 13.518 -0.947 1.441 1.00 84.38 88 THR A CA 1
ATOM 693 C C . THR A 1 88 ? 12.961 -1.003 2.863 1.00 84.38 88 THR A C 1
ATOM 695 O O . THR A 1 88 ? 13.712 -1.251 3.809 1.00 84.38 88 THR A O 1
ATOM 698 N N . ASN A 1 89 ? 11.646 -0.841 3.013 1.00 86.50 89 ASN A N 1
ATOM 699 C CA . ASN A 1 89 ? 10.990 -0.777 4.313 1.00 86.50 89 ASN A CA 1
ATOM 700 C C . ASN A 1 89 ? 10.632 -2.182 4.814 1.00 86.50 89 ASN A C 1
ATOM 702 O O . ASN A 1 89 ? 10.170 -3.035 4.066 1.00 86.50 89 ASN A O 1
ATOM 706 N N . GLY A 1 90 ? 10.880 -2.461 6.091 1.00 83.62 90 GLY A N 1
ATOM 707 C CA . GLY A 1 90 ? 10.522 -3.754 6.679 1.00 83.62 90 GLY A CA 1
ATOM 708 C C . GLY A 1 90 ? 9.051 -3.871 7.013 1.00 83.62 90 GLY A C 1
ATOM 709 O O . GLY A 1 90 ? 8.484 -4.958 6.914 1.00 83.62 90 GLY A O 1
ATOM 710 N N . ARG A 1 91 ? 8.452 -2.733 7.347 1.00 91.50 91 ARG A N 1
ATOM 711 C CA . ARG A 1 91 ? 7.028 -2.574 7.572 1.00 91.50 91 ARG A CA 1
ATOM 712 C C . ARG A 1 91 ? 6.559 -1.259 6.958 1.00 91.50 91 ARG A C 1
ATOM 714 O O . ARG A 1 91 ? 7.310 -0.286 6.908 1.00 91.50 91 ARG A O 1
ATOM 721 N N . VAL A 1 92 ? 5.326 -1.243 6.473 1.00 94.00 92 VAL A N 1
ATOM 722 C CA . VAL A 1 92 ? 4.616 -0.051 6.013 1.00 94.00 92 VAL A CA 1
ATOM 723 C C . VAL A 1 92 ? 3.222 -0.078 6.627 1.00 94.00 92 VAL A C 1
ATOM 725 O O . VAL A 1 92 ? 2.459 -1.012 6.381 1.00 94.00 92 VAL A O 1
ATOM 728 N N . THR A 1 93 ? 2.887 0.947 7.402 1.00 95.62 93 THR A N 1
ATOM 729 C CA . THR A 1 93 ? 1.524 1.153 7.902 1.00 95.62 93 THR A CA 1
ATOM 730 C C . THR A 1 93 ? 0.820 2.174 7.022 1.00 95.62 93 THR A C 1
ATOM 732 O O . THR A 1 93 ? 1.363 3.249 6.763 1.00 95.62 93 THR A O 1
ATOM 735 N N . PHE A 1 94 ? -0.374 1.838 6.548 1.00 95.44 94 PHE A N 1
ATOM 736 C CA . PHE A 1 94 ? -1.237 2.762 5.824 1.00 95.44 94 PHE A CA 1
ATOM 737 C C . PHE A 1 94 ? -2.279 3.354 6.761 1.00 95.44 94 PHE A C 1
ATOM 739 O O . PHE A 1 94 ? -2.987 2.615 7.439 1.00 95.44 94 PHE A O 1
ATOM 746 N N . GLU A 1 95 ? -2.386 4.677 6.752 1.00 94.38 95 GLU A N 1
ATOM 747 C CA . GLU A 1 95 ? -3.318 5.450 7.572 1.00 94.38 95 GLU A CA 1
ATOM 748 C C . GLU A 1 95 ? -4.030 6.500 6.716 1.00 94.38 95 GLU A C 1
ATOM 750 O O . GLU A 1 95 ? -3.575 6.839 5.619 1.00 94.38 95 GLU A O 1
ATOM 755 N N . VAL A 1 96 ? -5.143 7.036 7.220 1.00 91.44 96 VAL A N 1
ATOM 756 C CA . VAL A 1 96 ? -5.795 8.209 6.629 1.00 91.44 96 VAL A CA 1
ATOM 757 C C . VAL A 1 96 ? -5.677 9.387 7.588 1.00 91.44 96 VAL A C 1
ATOM 759 O O . VAL A 1 96 ? -6.300 9.409 8.644 1.00 91.44 96 VAL A O 1
ATOM 762 N N . GLU A 1 97 ? -4.907 10.397 7.187 1.00 90.69 97 GLU A N 1
ATOM 763 C CA . GLU A 1 97 ? -4.725 11.642 7.934 1.00 90.69 97 GLU A CA 1
ATOM 764 C C . GLU A 1 97 ? -5.331 12.795 7.129 1.00 90.69 97 GLU A C 1
ATOM 766 O O . GLU A 1 97 ? -4.998 12.998 5.959 1.00 90.69 97 GLU A O 1
ATOM 771 N N . ASN A 1 98 ? -6.252 13.554 7.732 1.00 87.31 98 ASN A N 1
ATOM 772 C CA . ASN A 1 98 ? -6.932 14.683 7.078 1.00 87.31 98 ASN A CA 1
ATOM 773 C C . ASN A 1 98 ? -7.556 14.317 5.710 1.00 87.31 98 ASN A C 1
ATOM 775 O O . ASN A 1 98 ? -7.470 15.081 4.747 1.00 87.31 98 ASN A O 1
ATOM 779 N N . GLY A 1 99 ? -8.141 13.117 5.607 1.00 84.94 99 GLY A N 1
ATOM 780 C CA . GLY A 1 99 ? -8.769 12.612 4.379 1.00 84.94 99 GLY A CA 1
ATOM 781 C C . GLY A 1 99 ? -7.790 12.164 3.285 1.00 84.94 99 GLY A C 1
ATOM 782 O O . GLY A 1 99 ? -8.212 11.885 2.162 1.00 84.94 99 GLY A O 1
ATOM 783 N N . LYS A 1 100 ? -6.486 12.084 3.579 1.00 89.75 100 LYS A N 1
ATOM 784 C CA . LYS A 1 100 ? -5.452 11.639 2.636 1.00 89.75 100 LYS A CA 1
ATOM 785 C C . LYS A 1 100 ? -4.801 10.350 3.112 1.00 89.75 100 LYS A C 1
ATOM 787 O O . LYS A 1 100 ? -4.521 10.198 4.295 1.00 89.75 100 LYS A O 1
ATOM 792 N N . LEU A 1 101 ? -4.527 9.449 2.171 1.00 93.38 101 LEU A N 1
ATOM 793 C CA . LEU A 1 101 ? -3.745 8.248 2.439 1.00 93.38 101 LEU A CA 1
ATOM 794 C C . LEU A 1 101 ? -2.290 8.623 2.720 1.00 93.38 101 LEU A C 1
ATOM 796 O O . LEU A 1 101 ? -1.649 9.294 1.910 1.00 93.38 101 LEU A O 1
ATOM 800 N N . VAL A 1 102 ? -1.779 8.150 3.850 1.00 94.44 102 VAL A N 1
ATOM 801 C CA . VAL A 1 102 ? -0.393 8.308 4.284 1.00 94.44 102 VAL A CA 1
ATOM 802 C C . VAL A 1 102 ? 0.226 6.924 4.458 1.00 94.44 102 VAL A C 1
ATOM 804 O O . VAL A 1 102 ? -0.429 5.986 4.910 1.00 94.44 102 VAL A O 1
ATOM 807 N N . ALA A 1 103 ? 1.501 6.793 4.093 1.00 95.38 103 ALA A N 1
ATOM 808 C CA . ALA A 1 103 ? 2.306 5.614 4.385 1.00 95.38 103 ALA A CA 1
ATOM 809 C C . ALA A 1 103 ? 3.372 5.950 5.421 1.00 95.38 103 ALA A C 1
ATOM 811 O O . ALA A 1 103 ? 4.189 6.846 5.202 1.00 95.38 103 ALA A O 1
ATOM 812 N N . LYS A 1 104 ? 3.384 5.199 6.521 1.00 95.62 104 LYS A N 1
ATOM 813 C CA . LYS A 1 104 ? 4.386 5.292 7.582 1.00 95.62 104 LYS A CA 1
ATOM 814 C C . LYS A 1 104 ? 5.365 4.126 7.445 1.00 95.62 104 LYS A C 1
ATOM 816 O O . LYS A 1 104 ? 5.013 2.993 7.787 1.00 95.62 104 LYS A O 1
ATOM 821 N N . PRO A 1 105 ? 6.560 4.364 6.880 1.00 94.06 105 PRO A N 1
ATOM 822 C CA . PRO A 1 105 ? 7.556 3.323 6.722 1.00 94.06 105 PRO A CA 1
ATOM 823 C C . PRO A 1 105 ? 8.309 3.082 8.030 1.00 94.06 105 PRO A C 1
ATOM 825 O O . PRO A 1 105 ? 8.678 4.017 8.737 1.00 94.06 105 PRO A O 1
ATOM 828 N N . GLU A 1 106 ? 8.625 1.821 8.289 1.00 91.19 106 GLU A N 1
ATOM 829 C CA . GLU A 1 106 ? 9.564 1.413 9.325 1.00 91.19 106 GLU A CA 1
ATOM 830 C C . GLU A 1 106 ? 10.699 0.611 8.677 1.00 91.19 106 GLU A C 1
ATOM 832 O O . GLU A 1 106 ? 10.510 -0.480 8.115 1.00 91.19 106 GLU A O 1
ATOM 837 N N . THR A 1 107 ? 11.913 1.160 8.742 1.00 84.81 107 THR A N 1
ATOM 838 C CA . THR A 1 107 ? 13.116 0.486 8.251 1.00 84.81 107 THR A CA 1
ATOM 839 C C . THR A 1 107 ? 13.565 -0.549 9.268 1.00 84.81 107 THR A C 1
ATOM 841 O O . THR A 1 107 ? 14.373 -0.279 10.150 1.00 84.81 107 THR A O 1
ATOM 844 N N . ILE A 1 108 ? 13.068 -1.772 9.125 1.00 76.88 108 ILE A N 1
ATOM 845 C CA . ILE A 1 108 ? 13.599 -2.902 9.884 1.00 76.88 108 ILE A CA 1
ATOM 846 C C . ILE A 1 108 ? 14.902 -3.331 9.181 1.00 76.88 108 ILE A C 1
ATOM 848 O O . ILE A 1 108 ? 14.900 -3.489 7.955 1.00 76.88 108 ILE A O 1
ATOM 852 N N . PRO A 1 109 ? 16.036 -3.513 9.866 1.00 70.50 109 PRO A N 1
ATOM 853 C CA . PRO A 1 109 ? 17.228 -4.075 9.241 1.00 70.50 109 PRO A CA 1
ATOM 854 C C . PRO A 1 109 ? 16.929 -5.484 8.724 1.00 70.50 109 PRO A C 1
ATOM 856 O O . PRO A 1 109 ? 16.224 -6.254 9.376 1.00 70.50 109 PRO A O 1
ATOM 859 N N . GLN A 1 110 ? 17.462 -5.855 7.560 1.00 63.16 110 GLN A N 1
ATOM 860 C CA . GLN A 1 110 ? 17.485 -7.270 7.203 1.00 63.16 110 GLN A CA 1
ATOM 861 C C . GLN A 1 110 ? 18.397 -7.959 8.216 1.00 63.16 110 GLN A C 1
ATOM 863 O O . GLN A 1 110 ? 19.586 -7.644 8.280 1.00 63.16 110 GLN A O 1
ATOM 868 N N . THR A 1 111 ? 17.854 -8.864 9.034 1.00 56.31 111 THR A N 1
ATOM 869 C CA . THR A 1 111 ? 18.670 -9.742 9.871 1.00 56.31 111 THR A CA 1
ATOM 870 C C . THR A 1 111 ? 19.504 -10.597 8.936 1.00 56.31 111 THR A C 1
ATOM 872 O O . THR A 1 111 ? 19.076 -11.623 8.410 1.00 56.31 111 THR A O 1
ATOM 875 N N . SER A 1 112 ? 20.709 -10.110 8.673 1.00 45.72 112 SER A N 1
ATOM 876 C CA . SER A 1 112 ? 21.723 -10.836 7.951 1.00 45.72 112 SER A CA 1
ATOM 877 C C . SER A 1 112 ? 21.901 -12.177 8.652 1.00 45.72 112 SER A C 1
ATOM 879 O O . SER A 1 112 ? 22.303 -12.247 9.815 1.00 45.72 112 SER A O 1
ATOM 881 N N . THR A 1 113 ? 21.620 -13.265 7.939 1.00 46.97 113 THR A N 1
ATOM 882 C CA . THR A 1 113 ? 21.902 -14.644 8.369 1.00 46.97 113 THR A CA 1
ATOM 883 C C . THR A 1 113 ? 23.382 -14.833 8.761 1.00 46.97 113 THR A C 1
ATOM 885 O O . THR A 1 113 ? 23.748 -15.844 9.355 1.00 46.97 113 THR A O 1
ATOM 888 N N . PHE A 1 114 ? 24.238 -13.840 8.504 1.00 42.75 114 PHE A N 1
ATOM 889 C CA . PHE A 1 114 ? 25.635 -13.785 8.914 1.00 42.75 114 PHE A CA 1
ATOM 890 C C . PHE A 1 114 ? 25.857 -13.724 10.439 1.00 42.75 114 PHE A C 1
ATOM 892 O O . PHE A 1 114 ? 26.931 -14.107 10.890 1.00 42.75 114 PHE A O 1
ATOM 899 N N . MET A 1 115 ? 24.856 -13.364 11.257 1.00 40.44 115 MET A N 1
ATOM 900 C CA . MET A 1 115 ? 24.960 -13.464 12.729 1.00 40.44 115 MET A CA 1
ATOM 901 C C . MET A 1 115 ? 24.515 -14.814 13.319 1.00 40.44 115 MET A C 1
ATOM 903 O O . MET A 1 115 ? 24.519 -14.978 14.533 1.00 40.44 115 MET A O 1
ATOM 907 N N . ARG A 1 116 ? 24.184 -15.826 12.500 1.00 39.16 116 ARG A N 1
ATOM 908 C CA . ARG A 1 116 ? 23.937 -17.198 12.998 1.00 39.16 116 ARG A CA 1
ATOM 909 C C . ARG A 1 116 ? 25.192 -18.086 13.011 1.00 39.16 116 ARG A C 1
ATOM 911 O O . ARG A 1 116 ? 25.092 -19.272 13.305 1.00 39.16 116 ARG A O 1
ATOM 918 N N . ARG A 1 117 ? 26.363 -17.525 12.674 1.00 42.91 117 ARG A N 1
ATOM 919 C CA . ARG A 1 117 ? 27.659 -18.227 12.585 1.00 42.91 117 ARG A CA 1
ATOM 920 C C . ARG A 1 117 ? 28.742 -17.700 13.533 1.00 42.91 117 ARG A C 1
ATOM 922 O O . ARG A 1 117 ? 29.912 -18.003 13.327 1.00 42.91 117 ARG A O 1
ATOM 929 N N . ILE A 1 118 ? 28.384 -16.960 14.580 1.00 46.97 118 ILE A N 1
ATOM 930 C CA . ILE A 1 118 ? 29.321 -16.695 15.680 1.00 46.97 118 ILE A CA 1
ATOM 931 C C . ILE A 1 118 ? 28.915 -17.630 16.816 1.00 46.97 118 ILE A C 1
ATOM 933 O O . ILE A 1 118 ? 27.842 -17.493 17.397 1.00 46.97 118 ILE A O 1
ATOM 937 N N . GLY A 1 119 ? 29.712 -18.684 16.979 1.00 49.72 119 GLY A N 1
ATOM 938 C CA . GLY A 1 119 ? 29.389 -19.866 17.760 1.00 49.72 119 GLY A CA 1
ATOM 939 C C . GLY A 1 119 ? 29.077 -19.583 19.224 1.00 49.72 119 GLY A C 1
ATOM 940 O O . GLY A 1 119 ? 29.850 -18.949 19.931 1.00 49.72 119 GLY A O 1
ATOM 941 N N . PHE A 1 120 ? 27.976 -20.166 19.683 1.00 41.09 120 PHE A N 1
ATOM 942 C CA . PHE A 1 120 ? 27.828 -20.602 21.062 1.00 41.09 120 PHE A CA 1
ATOM 943 C C . PHE A 1 120 ? 27.589 -22.109 21.025 1.00 41.09 120 PHE A C 1
ATOM 945 O O . PHE A 1 120 ? 26.466 -22.574 20.842 1.00 41.09 120 PHE A O 1
ATOM 952 N N . SER A 1 121 ? 28.671 -22.874 21.147 1.00 48.03 121 SER A N 1
ATOM 953 C CA . SER A 1 121 ? 28.586 -24.256 21.612 1.00 48.03 121 SER A CA 1
ATOM 954 C C . SER A 1 121 ? 28.445 -24.203 23.137 1.00 48.03 121 SER A C 1
ATOM 956 O O . SER A 1 121 ? 29.334 -23.639 23.779 1.00 48.03 121 SER A O 1
ATOM 958 N N . PRO A 1 122 ? 27.377 -24.735 23.754 1.00 44.41 122 PRO A N 1
ATOM 959 C CA . PRO A 1 122 ? 27.368 -24.934 25.199 1.00 44.41 122 PRO A CA 1
ATOM 960 C C . PRO A 1 122 ? 28.372 -26.044 25.580 1.00 44.41 122 PRO A C 1
ATOM 962 O O . PRO A 1 122 ? 28.689 -26.902 24.748 1.00 44.41 122 PRO A O 1
ATOM 965 N N . PRO A 1 123 ? 28.917 -26.027 26.809 1.00 47.09 123 PRO A N 1
ATOM 966 C CA . PRO A 1 123 ? 30.033 -26.881 27.196 1.00 47.09 123 PRO A CA 1
ATOM 967 C C . PRO A 1 123 ? 29.600 -28.346 27.309 1.00 47.09 123 PRO A C 1
ATOM 969 O O . PRO A 1 123 ? 28.608 -28.672 27.957 1.00 47.09 123 PRO A O 1
ATOM 972 N N . SER A 1 124 ? 30.379 -29.244 26.706 1.00 48.56 124 SER A N 1
ATOM 973 C CA . SER A 1 124 ? 30.255 -30.687 26.912 1.00 48.56 124 SER A CA 1
ATOM 974 C C . SER A 1 124 ? 30.901 -31.072 28.245 1.00 48.56 124 SER A C 1
ATOM 976 O O . SER A 1 124 ? 32.096 -31.356 28.292 1.00 48.56 124 SER A O 1
ATOM 978 N N . SER A 1 125 ? 30.124 -31.128 29.325 1.00 53.31 125 SER A N 1
ATOM 979 C CA . SER A 1 125 ? 30.506 -31.857 30.538 1.00 53.31 125 SER A CA 1
ATOM 980 C C . SER A 1 125 ? 30.038 -33.309 30.431 1.00 53.31 125 SER A C 1
ATOM 982 O O . SER A 1 125 ? 28.944 -33.674 30.856 1.00 53.31 125 SER A O 1
ATOM 984 N N . ARG A 1 126 ? 30.883 -34.169 29.854 1.00 52.59 126 ARG A N 1
ATOM 985 C CA . ARG A 1 126 ? 30.752 -35.620 30.025 1.00 52.59 126 ARG A CA 1
ATOM 986 C C . ARG A 1 126 ? 31.708 -36.035 31.138 1.00 52.59 126 ARG A C 1
ATOM 988 O O . ARG A 1 126 ? 32.919 -36.029 30.947 1.00 52.59 126 ARG A O 1
ATOM 995 N N . VAL A 1 127 ? 31.147 -36.323 32.306 1.00 57.16 127 VAL A N 1
ATOM 996 C CA . VAL A 1 127 ? 31.849 -36.944 33.434 1.00 57.16 127 VAL A CA 1
ATOM 997 C C . VAL A 1 127 ? 32.113 -38.409 33.063 1.00 57.16 127 VAL A C 1
ATOM 999 O O . VAL A 1 127 ? 31.151 -39.091 32.703 1.00 57.16 127 VAL A O 1
ATOM 1002 N N . PRO A 1 128 ? 33.360 -38.911 33.089 1.00 58.00 128 PRO A N 1
ATOM 1003 C CA . PRO A 1 128 ? 33.600 -40.343 33.021 1.00 58.00 128 PRO A CA 1
ATOM 1004 C C . PRO A 1 128 ? 33.332 -40.966 34.397 1.00 58.00 128 PRO A C 1
ATOM 1006 O O . PRO A 1 128 ? 33.800 -40.468 35.420 1.00 58.00 128 PRO A O 1
ATOM 1009 N N . SER A 1 129 ? 32.519 -42.018 34.374 1.00 57.97 129 SER A N 1
ATOM 1010 C CA . SER A 1 129 ? 32.281 -42.991 35.445 1.00 57.97 129 SER A CA 1
ATOM 1011 C C . SER A 1 129 ? 33.535 -43.764 35.827 1.00 57.97 129 SER A C 1
ATOM 1013 O O . SER A 1 129 ? 34.289 -44.091 34.880 1.00 57.97 129 SER A O 1
#

Organism: NCBI:txid2094558

pLDDT: mean 77.11, std 17.15, range [39.16, 95.62]

Radius of gyration: 20.11 Å; chains: 1; bounding box: 50×58×59 Å

Sequence (129 aa):
MKISNLFARMTEIKNDTGEYVEIREVERGDKSGGRLVVRIPDKDLTLIRAKKFLDHSSYDGVPRSVHVIATANGTRTTMVLTAQYFNTNGRVTFEVENGKLVAKPETIPQTSTFMRRIGFSPPSSRVPS

Foldseek 3Di:
DPPCVLFVAKEKEFEQAAAKKWKFWADVVDPVRHDTPDIAGHRGMDIDTLVSQVVPPDDDPDRTWIWIWDAHPNDIEIDTDHSVQRRQFNYWYWYADPNYIDIDGHRDDDPPPVVVPPDDDDDDPDDDD

Secondary structure (DSSP, 8-state):
--HHHHT--EEEEEEESSSEEEEEEE-TT-SS--EEEEEEETT-EEEEEGGGGTTT--STTPPPEEEEEEEETTEEEEEEE-HHHHHH-SEEEEEEETTEEEEEEE------GGGG-S--PPP------